Protein AF-A0A9W7FJP4-F1 (afdb_monomer)

Solvent-accessible surface area (backbone atoms only — not comparable to full-atom values): 5007 Å² total; per-residue (Å²): 140,79,92,81,73,87,76,72,90,68,75,75,84,52,37,49,10,77,63,79,62,45,59,71,8,76,38,59,41,89,75,46,60,74,55,30,15,63,46,72,65,43,46,59,68,36,35,80,70,43,52,66,56,39,63,56,51,61,66,51,74,81,70,70,77,76,73,70,93,73,76,76,72,85,81,80,127

Structure (mmCIF, N/CA/C/O backbone):
data_AF-A0A9W7FJP4-F1
#
_entry.id   AF-A0A9W7FJP4-F1
#
loop_
_atom_site.group_PDB
_atom_site.id
_atom_site.type_symbol
_atom_site.label_atom_id
_atom_site.label_alt_id
_atom_site.label_comp_id
_atom_site.label_asym_id
_atom_site.label_entity_id
_atom_site.label_seq_id
_atom_site.pdbx_PDB_ins_code
_atom_site.Cartn_x
_atom_site.Cartn_y
_atom_site.Cartn_z
_atom_site.occupancy
_atom_site.B_iso_or_equiv
_atom_site.auth_seq_id
_atom_site.auth_comp_id
_atom_site.auth_asym_id
_atom_site.auth_atom_id
_atom_site.pdbx_PDB_model_num
ATOM 1 N N . MET A 1 1 ? -3.909 -23.513 -41.652 1.00 45.19 1 MET A N 1
ATOM 2 C CA . MET A 1 1 ? -2.820 -22.787 -40.953 1.00 45.19 1 MET A CA 1
ATOM 3 C C . MET A 1 1 ? -3.247 -21.319 -40.957 1.00 45.19 1 MET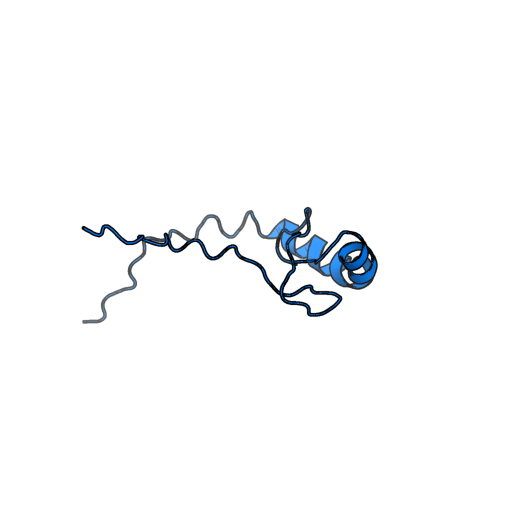 A C 1
ATOM 5 O O . MET A 1 1 ? -3.504 -20.831 -42.039 1.00 45.19 1 MET A O 1
ATOM 9 N N . ALA A 1 2 ? -3.533 -20.597 -39.875 1.00 44.59 2 ALA A N 1
ATOM 10 C CA . ALA A 1 2 ? -2.982 -20.608 -38.530 1.00 44.59 2 ALA A CA 1
ATOM 11 C C . ALA A 1 2 ? -4.068 -20.292 -37.480 1.00 44.59 2 ALA A C 1
ATOM 13 O O . ALA A 1 2 ? -4.862 -19.369 -37.643 1.00 44.59 2 ALA A O 1
ATOM 14 N N . ALA A 1 3 ? -4.070 -21.052 -36.386 1.00 56.75 3 ALA A N 1
ATOM 15 C CA . ALA A 1 3 ? -4.774 -20.700 -35.162 1.00 56.75 3 ALA A CA 1
ATOM 16 C C . ALA A 1 3 ? -3.874 -19.753 -34.358 1.00 56.75 3 ALA A C 1
ATOM 18 O O . ALA A 1 3 ? -2.988 -20.196 -33.628 1.00 56.75 3 ALA A O 1
ATOM 19 N N . SER A 1 4 ? -4.068 -18.445 -34.515 1.00 54.53 4 SER A N 1
ATOM 20 C CA . SER A 1 4 ? -3.253 -17.442 -33.826 1.00 54.53 4 SER A CA 1
ATOM 21 C C . SER A 1 4 ? -4.038 -16.788 -32.692 1.00 54.53 4 SER A C 1
ATOM 23 O O . SER A 1 4 ? -4.624 -15.724 -32.836 1.00 54.53 4 SER A O 1
ATOM 25 N N . LYS A 1 5 ? -3.984 -17.472 -31.544 1.00 55.50 5 LYS A N 1
ATOM 26 C CA . LYS A 1 5 ? -3.907 -16.900 -30.191 1.00 55.50 5 LYS A CA 1
ATOM 27 C C . LYS A 1 5 ? -5.061 -15.970 -29.761 1.00 55.50 5 LYS A C 1
ATOM 29 O O . LYS A 1 5 ? -4.965 -14.747 -29.799 1.00 55.50 5 LYS A O 1
ATOM 34 N N . LEU A 1 6 ? -6.095 -16.576 -29.172 1.00 57.69 6 LEU A N 1
ATOM 35 C CA . LEU A 1 6 ? -6.906 -15.919 -28.145 1.00 57.69 6 LEU A CA 1
ATOM 36 C C . LEU A 1 6 ? -5.981 -15.559 -26.969 1.00 57.69 6 LEU A C 1
ATOM 38 O O . LEU A 1 6 ? -5.650 -16.412 -26.145 1.00 57.69 6 LEU A O 1
ATOM 42 N N . HIS A 1 7 ? -5.524 -14.311 -26.895 1.00 57.16 7 HIS A N 1
ATOM 43 C CA . HIS A 1 7 ? -4.966 -13.780 -25.657 1.00 57.16 7 HIS A CA 1
ATOM 44 C C . HIS A 1 7 ? -6.146 -13.515 -24.724 1.00 57.16 7 HIS A C 1
ATOM 46 O O . HIS A 1 7 ? -6.821 -12.494 -24.827 1.00 57.16 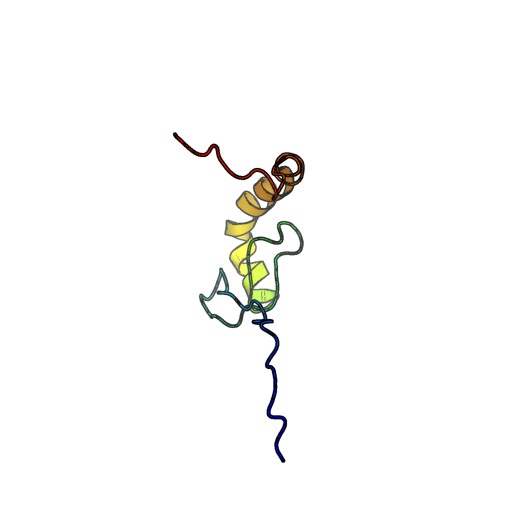7 HIS A O 1
ATOM 52 N N . GLY A 1 8 ? -6.434 -14.493 -23.862 1.00 51.06 8 GLY A N 1
ATOM 53 C CA . GLY A 1 8 ? -7.385 -14.341 -22.770 1.00 51.06 8 GLY A CA 1
ATOM 54 C C . GLY A 1 8 ? -7.090 -13.053 -22.006 1.00 51.06 8 GLY A C 1
ATOM 55 O O . GLY A 1 8 ? -5.946 -12.778 -21.648 1.00 51.06 8 GLY A O 1
ATOM 56 N N . ILE A 1 9 ? -8.137 -12.259 -21.811 1.00 62.19 9 ILE A N 1
ATOM 57 C CA . ILE A 1 9 ? -8.144 -10.921 -21.223 1.00 62.19 9 ILE A CA 1
ATOM 58 C C . ILE A 1 9 ? -7.874 -11.036 -19.714 1.00 62.19 9 ILE A C 1
ATOM 60 O O . ILE A 1 9 ? -8.731 -10.776 -18.881 1.00 62.19 9 ILE A O 1
ATOM 64 N N . PHE A 1 10 ? -6.681 -11.480 -19.338 1.00 54.16 10 PHE A N 1
ATOM 65 C CA . PHE A 1 10 ? -6.196 -11.434 -17.966 1.00 54.16 10 PHE A CA 1
ATOM 66 C C . PHE A 1 10 ? -5.039 -10.451 -17.940 1.00 54.16 10 PHE A C 1
ATOM 68 O O . PHE A 1 10 ? -3.870 -10.830 -17.880 1.00 54.16 10 PHE A O 1
ATOM 75 N N . ALA A 1 11 ? -5.375 -9.161 -18.022 1.00 57.03 11 ALA A N 1
ATOM 76 C CA . ALA A 1 11 ? -4.446 -8.111 -17.649 1.00 57.03 11 ALA A CA 1
ATOM 77 C C . ALA A 1 11 ? -4.002 -8.407 -16.212 1.00 57.03 11 ALA A C 1
ATOM 79 O O . ALA A 1 11 ? -4.788 -8.275 -15.272 1.00 57.03 11 ALA A O 1
ATOM 80 N N . ALA A 1 12 ? -2.765 -8.883 -16.044 1.00 58.41 12 ALA A N 1
ATOM 81 C CA . ALA A 1 12 ? -2.146 -8.988 -14.736 1.00 58.41 12 ALA A CA 1
ATOM 82 C C . ALA A 1 12 ? -2.257 -7.598 -14.112 1.00 58.41 12 ALA A C 1
ATOM 84 O O . ALA A 1 12 ? -1.640 -6.660 -14.610 1.00 58.41 12 ALA A O 1
ATOM 85 N N . SER A 1 13 ? -3.115 -7.460 -13.098 1.00 61.59 13 SER A N 1
ATOM 86 C CA . SER A 1 13 ? -3.466 -6.193 -12.458 1.00 61.59 13 SER A CA 1
ATOM 87 C C . SER A 1 13 ? -2.251 -5.650 -11.704 1.00 61.59 13 SER A C 1
ATOM 89 O O . SER A 1 13 ? -2.156 -5.779 -10.480 1.00 61.59 13 SER A O 1
ATOM 91 N N . GLN A 1 14 ? -1.272 -5.153 -12.445 1.00 68.38 14 GLN A N 1
ATOM 92 C CA . GLN A 1 14 ? -0.170 -4.372 -11.924 1.00 68.38 14 GLN A CA 1
ATOM 93 C C . GLN A 1 14 ? -0.685 -2.947 -11.823 1.00 68.38 14 GLN A C 1
ATOM 95 O O . GLN A 1 14 ? -1.347 -2.453 -12.734 1.00 68.38 14 GLN A O 1
ATOM 100 N N . GLY A 1 15 ? -0.487 -2.341 -10.662 1.00 83.56 15 GLY A N 1
ATOM 101 C CA . GLY A 1 15 ? -0.891 -0.963 -10.430 1.00 83.56 15 GLY A CA 1
ATOM 102 C C . GLY A 1 15 ? 0.281 -0.142 -9.938 1.00 83.56 15 GLY A C 1
ATOM 103 O O . GLY A 1 15 ? 1.418 -0.610 -9.872 1.00 83.56 15 GLY A O 1
ATOM 104 N N . ASN A 1 16 ? -0.009 1.096 -9.573 1.00 91.50 16 ASN A N 1
ATOM 105 C CA . ASN A 1 16 ? 1.009 2.019 -9.111 1.00 91.50 16 ASN A CA 1
ATOM 106 C C . ASN A 1 16 ? 1.370 1.760 -7.649 1.00 91.50 16 ASN A C 1
ATOM 108 O O . ASN A 1 16 ? 0.516 1.511 -6.796 1.00 91.50 16 ASN A O 1
ATOM 112 N N . CYS A 1 17 ? 2.662 1.833 -7.359 1.00 92.81 17 CYS A N 1
ATOM 113 C CA . CYS A 1 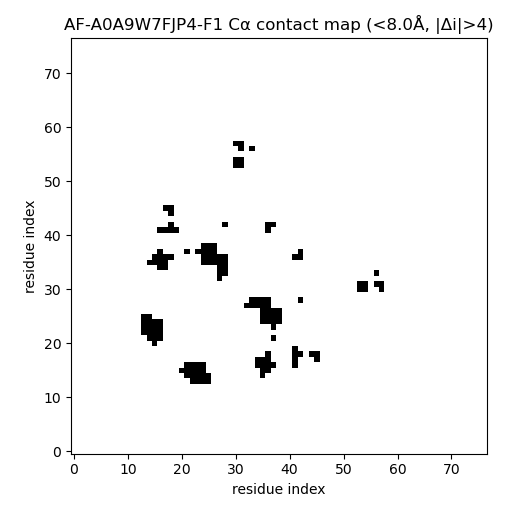17 ? 3.171 1.789 -6.005 1.00 92.81 17 CYS A CA 1
ATOM 114 C C . CYS A 1 17 ? 2.790 3.075 -5.276 1.00 92.81 17 CYS A C 1
ATOM 116 O O . CYS A 1 17 ? 3.151 4.160 -5.722 1.00 92.81 17 CYS A O 1
ATOM 118 N N . GLU A 1 18 ? 2.146 2.955 -4.118 1.00 90.06 18 GLU A N 1
ATOM 119 C CA . GLU A 1 18 ? 1.760 4.113 -3.296 1.00 90.06 18 GLU A CA 1
ATOM 120 C C . GLU A 1 18 ? 2.972 4.950 -2.857 1.00 90.06 18 GLU A C 1
ATOM 122 O O . GLU A 1 18 ? 2.869 6.159 -2.697 1.00 90.06 18 GLU A O 1
ATOM 127 N N . TYR A 1 19 ? 4.130 4.310 -2.664 1.00 92.56 19 TYR A N 1
ATOM 128 C CA . TYR A 1 19 ? 5.328 4.997 -2.184 1.00 92.56 19 TYR A CA 1
ATOM 129 C C . TYR A 1 19 ? 6.128 5.669 -3.304 1.00 92.56 19 TYR A C 1
ATOM 131 O O . TYR A 1 19 ? 6.506 6.827 -3.184 1.00 92.56 19 TYR A O 1
ATOM 139 N N . CYS A 1 20 ? 6.428 4.931 -4.376 1.00 90.19 20 CYS A N 1
ATOM 140 C CA . CYS A 1 20 ? 7.354 5.384 -5.418 1.00 90.19 20 CYS A CA 1
ATOM 141 C C . CYS A 1 20 ? 6.685 5.672 -6.769 1.00 90.19 20 CYS A C 1
ATOM 143 O 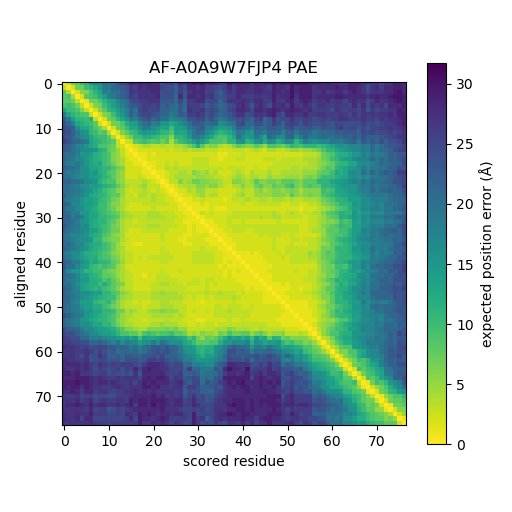O . CYS A 1 20 ? 7.388 5.950 -7.735 1.00 90.19 20 CYS A O 1
ATOM 145 N N . GLY A 1 21 ? 5.356 5.556 -6.870 1.00 88.38 21 GLY A N 1
ATOM 146 C CA . GLY A 1 21 ? 4.557 5.898 -8.057 1.00 88.38 21 GLY A CA 1
ATOM 147 C C . GLY A 1 21 ? 4.662 4.927 -9.238 1.00 88.38 21 GLY A C 1
ATOM 148 O O . GLY A 1 21 ? 3.839 4.962 -10.150 1.00 88.38 21 GLY A O 1
ATOM 149 N N . LYS A 1 22 ? 5.641 4.025 -9.214 1.00 88.94 22 LYS A N 1
ATOM 150 C CA . LYS A 1 22 ? 5.939 3.082 -10.295 1.00 88.94 22 LYS A CA 1
ATOM 151 C C . LYS A 1 22 ? 4.798 2.098 -10.559 1.00 88.94 22 LYS A C 1
ATOM 153 O O . LYS A 1 22 ? 4.261 1.515 -9.620 1.00 88.94 22 LYS A O 1
ATOM 158 N N . ASP A 1 23 ? 4.496 1.865 -11.829 1.00 86.31 23 ASP A N 1
ATOM 159 C CA . ASP A 1 23 ? 3.391 1.044 -12.359 1.00 86.31 23 ASP A CA 1
ATOM 160 C C . ASP A 1 23 ? 3.617 -0.481 -12.288 1.00 86.31 23 ASP A C 1
ATOM 162 O O . ASP A 1 23 ? 2.737 -1.268 -12.630 1.00 86.31 23 ASP A O 1
ATOM 166 N N . TYR A 1 24 ? 4.765 -0.926 -11.772 1.00 86.38 24 TYR A N 1
ATOM 167 C CA . TYR A 1 24 ? 5.092 -2.346 -11.606 1.00 86.38 24 TYR A CA 1
ATOM 168 C C . TYR A 1 24 ? 4.792 -2.889 -10.199 1.00 86.38 24 TYR A C 1
ATOM 170 O O . TYR A 1 24 ? 5.456 -3.815 -9.717 1.00 86.38 24 TYR A O 1
ATOM 178 N N . ALA A 1 25 ? 3.840 -2.306 -9.468 1.00 90.25 25 ALA A N 1
ATOM 179 C CA . ALA A 1 25 ? 3.536 -2.780 -8.125 1.00 90.25 25 ALA A CA 1
ATOM 180 C C . ALA A 1 25 ? 2.831 -4.145 -8.168 1.00 90.25 25 ALA A C 1
ATOM 182 O O . ALA A 1 25 ? 1.677 -4.276 -8.573 1.00 90.25 25 ALA A O 1
ATOM 183 N N . LYS A 1 26 ? 3.551 -5.174 -7.707 1.00 88.06 26 LYS A N 1
ATOM 184 C CA . LYS A 1 26 ? 3.107 -6.580 -7.705 1.00 88.06 26 LYS A CA 1
ATOM 185 C C . LYS A 1 26 ? 2.569 -7.040 -6.355 1.00 88.06 26 LYS A C 1
ATOM 187 O O . LYS A 1 26 ? 1.957 -8.103 -6.261 1.00 88.06 26 LYS A O 1
ATOM 192 N N . LYS A 1 27 ? 2.850 -6.299 -5.280 1.00 88.38 27 LYS A N 1
ATOM 193 C CA . LYS A 1 27 ? 2.524 -6.703 -3.909 1.00 88.38 27 LYS A CA 1
ATOM 194 C C . LYS A 1 27 ? 1.370 -5.863 -3.393 1.00 88.38 27 LYS A C 1
ATOM 196 O O . LYS A 1 27 ? 1.449 -4.644 -3.386 1.00 88.38 27 LYS A O 1
ATOM 201 N N . ARG A 1 28 ? 0.315 -6.513 -2.908 1.00 90.12 28 ARG A N 1
ATOM 202 C CA . ARG A 1 28 ? -0.779 -5.847 -2.190 1.00 90.12 28 ARG A CA 1
ATOM 203 C C . ARG A 1 28 ? -0.507 -5.856 -0.694 1.00 90.12 28 ARG A C 1
ATOM 205 O O . ARG A 1 28 ? 0.093 -6.799 -0.175 1.00 90.12 28 ARG A O 1
ATOM 212 N N . CYS A 1 29 ? -0.991 -4.838 0.009 1.00 90.56 29 CYS A N 1
ATOM 213 C CA . CYS A 1 29 ? -1.009 -4.852 1.467 1.00 90.56 29 CYS A CA 1
ATOM 214 C C . CYS A 1 29 ? -1.797 -6.071 1.975 1.00 90.56 29 CYS A C 1
ATOM 216 O O . CYS A 1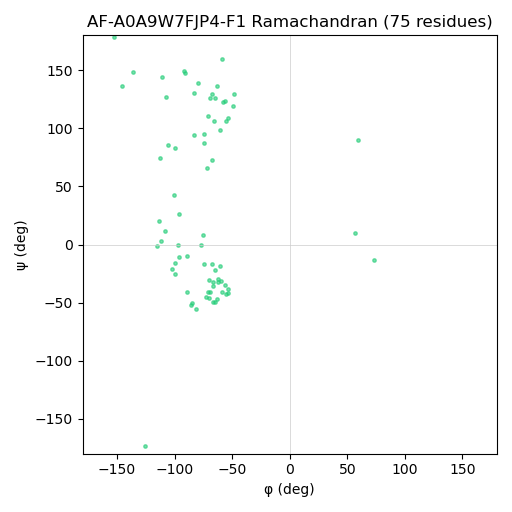 29 ? -2.979 -6.214 1.670 1.00 90.56 29 CYS A O 1
ATOM 218 N N . GLY A 1 30 ? -1.180 -6.930 2.791 1.00 86.31 30 GLY A N 1
ATOM 219 C CA . GLY A 1 30 ? -1.857 -8.116 3.337 1.00 86.31 30 GLY A CA 1
ATOM 220 C C . GLY A 1 30 ? -3.024 -7.787 4.278 1.00 86.31 30 GLY A C 1
ATOM 221 O O . GLY A 1 30 ? -3.921 -8.606 4.452 1.00 86.31 30 GLY A O 1
ATOM 222 N N . GLY A 1 31 ? -3.032 -6.583 4.863 1.00 86.88 31 GLY A N 1
ATOM 223 C CA . GLY A 1 31 ? -4.057 -6.146 5.809 1.00 86.88 31 GLY A CA 1
ATOM 224 C C . GLY A 1 31 ? -5.337 -5.643 5.146 1.00 86.88 31 GLY A C 1
ATOM 225 O O . GLY A 1 31 ? -6.413 -6.123 5.478 1.00 86.88 31 GLY A O 1
ATOM 226 N N . CYS A 1 32 ? -5.227 -4.661 4.249 1.00 88.75 32 CYS A N 1
ATOM 227 C CA . CYS A 1 32 ? -6.385 -4.038 3.601 1.00 88.75 32 CYS A CA 1
ATOM 228 C C . CYS A 1 32 ? -6.617 -4.523 2.167 1.00 88.75 32 CYS A C 1
ATOM 230 O O . CYS A 1 32 ? -7.719 -4.37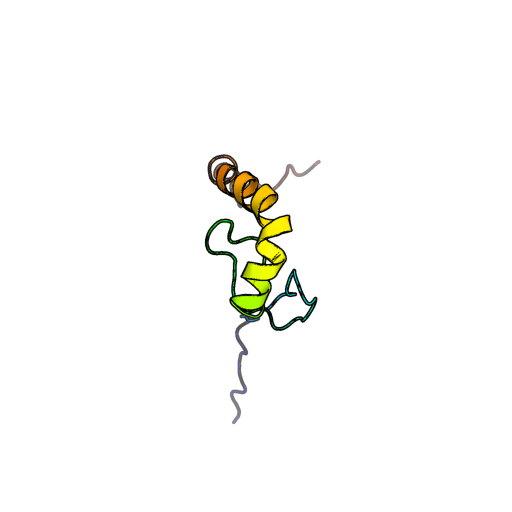6 1.661 1.00 88.75 32 CYS A O 1
ATOM 232 N N . ARG A 1 33 ? -5.591 -5.073 1.500 1.00 86.88 33 ARG A N 1
ATOM 233 C CA . ARG A 1 33 ? -5.596 -5.479 0.080 1.00 86.88 33 ARG A CA 1
ATOM 234 C C . ARG A 1 33 ? -5.956 -4.371 -0.922 1.00 86.88 33 ARG A C 1
ATOM 236 O O . ARG A 1 33 ? -6.115 -4.672 -2.102 1.00 86.88 33 ARG A O 1
ATOM 243 N N . VAL A 1 34 ? -6.023 -3.118 -0.461 1.00 86.19 34 VAL A N 1
ATOM 244 C CA . VAL A 1 34 ? -6.339 -1.930 -1.268 1.00 86.19 34 VAL A CA 1
ATOM 245 C C . VAL A 1 34 ? -5.083 -1.376 -1.940 1.00 86.19 34 VAL A C 1
ATOM 24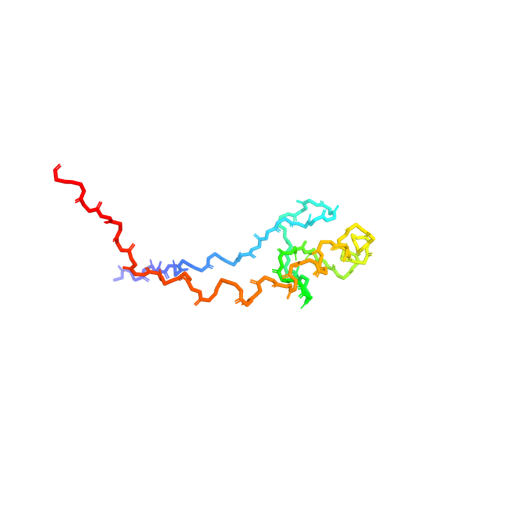7 O O . VAL A 1 34 ? -5.062 -1.214 -3.152 1.00 86.19 34 VAL A O 1
ATOM 250 N N . MET A 1 35 ? -4.020 -1.128 -1.168 1.00 87.94 35 MET A N 1
ATOM 251 C CA . MET A 1 35 ? -2.820 -0.461 -1.687 1.00 87.94 35 MET A CA 1
ATOM 252 C C . MET A 1 35 ? -1.790 -1.445 -2.230 1.00 87.94 35 MET A C 1
ATOM 254 O O . MET A 1 35 ? -1.642 -2.571 -1.731 1.00 87.94 35 MET A O 1
ATOM 258 N N . LEU A 1 36 ? -1.078 -0.984 -3.256 1.00 92.00 36 LEU A N 1
ATOM 259 C CA . LEU A 1 36 ? -0.065 -1.721 -3.992 1.00 92.00 36 LEU A CA 1
ATOM 260 C C . LEU A 1 36 ? 1.328 -1.146 -3.722 1.00 92.00 36 LEU A C 1
ATOM 262 O O . LEU A 1 36 ? 1.519 0.064 -3.599 1.00 92.00 36 LEU A O 1
ATOM 266 N N . TYR A 1 37 ? 2.310 -2.038 -3.664 1.00 92.94 37 TYR A N 1
ATOM 267 C CA . TYR A 1 37 ? 3.716 -1.728 -3.465 1.00 92.94 37 TYR A CA 1
ATOM 268 C C . TYR A 1 37 ? 4.588 -2.543 -4.420 1.00 92.94 37 TYR A C 1
ATOM 270 O O . TYR A 1 37 ? 4.283 -3.693 -4.755 1.00 92.94 37 TYR A O 1
ATOM 278 N N . CYS A 1 38 ? 5.713 -1.963 -4.832 1.00 92.62 38 CYS A N 1
ATOM 279 C CA . CYS A 1 38 ? 6.732 -2.688 -5.588 1.00 92.62 38 CYS A CA 1
ATOM 280 C C . CYS A 1 38 ? 7.325 -3.835 -4.758 1.00 92.62 38 CYS A C 1
ATOM 282 O O . CYS A 1 38 ? 7.455 -4.957 -5.242 1.00 92.62 38 CYS A O 1
ATOM 284 N N . ASN A 1 39 ? 7.683 -3.549 -3.503 1.00 91.06 39 ASN A N 1
ATOM 285 C CA . ASN A 1 39 ? 8.386 -4.463 -2.610 1.00 91.06 39 ASN A CA 1
ATOM 286 C C . ASN A 1 39 ? 8.070 -4.170 -1.128 1.00 91.06 39 ASN A C 1
ATOM 288 O O . ASN A 1 39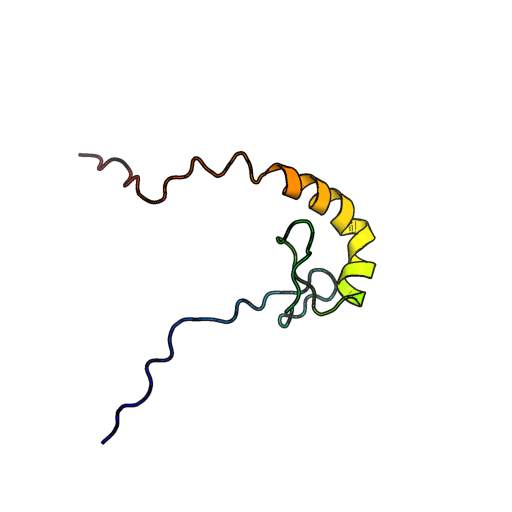 ? 7.322 -3.246 -0.794 1.00 91.06 39 ASN A O 1
ATOM 292 N N . ALA A 1 40 ? 8.646 -4.978 -0.232 1.00 90.88 40 ALA A N 1
ATOM 293 C CA . ALA A 1 40 ? 8.459 -4.826 1.209 1.00 90.88 40 ALA A CA 1
ATOM 294 C C . ALA A 1 40 ? 8.996 -3.484 1.735 1.00 90.88 40 ALA A C 1
ATOM 296 O O . ALA A 1 40 ? 8.414 -2.920 2.658 1.00 90.88 40 ALA A O 1
ATOM 297 N N . GLU A 1 41 ? 10.057 -2.941 1.142 1.00 92.75 41 GLU A N 1
ATOM 298 C CA . GLU A 1 41 ? 10.634 -1.656 1.545 1.00 92.75 41 GLU A CA 1
ATOM 299 C C . GLU A 1 41 ? 9.656 -0.508 1.300 1.00 92.75 41 GLU A C 1
ATOM 301 O O . GLU A 1 41 ? 9.338 0.227 2.232 1.00 92.75 41 GLU A O 1
ATOM 306 N N . CYS A 1 42 ? 9.073 -0.434 0.099 1.00 93.06 42 CYS A N 1
ATOM 307 C CA . CYS A 1 42 ? 8.041 0.548 -0.238 1.00 93.06 42 CYS A CA 1
ATOM 308 C C . CYS A 1 42 ? 6.865 0.479 0.747 1.00 93.06 42 CYS A C 1
ATOM 310 O O . CYS A 1 42 ? 6.398 1.510 1.225 1.00 93.06 42 CYS A O 1
ATOM 312 N N . SER A 1 43 ? 6.431 -0.734 1.111 1.00 91.56 43 SER A N 1
ATOM 313 C CA . SER A 1 43 ? 5.350 -0.910 2.088 1.00 91.56 43 SER A CA 1
ATOM 314 C C . SER A 1 43 ? 5.736 -0.459 3.501 1.00 91.56 43 SER A C 1
ATOM 316 O O . SER A 1 43 ? 4.906 0.109 4.204 1.00 91.56 43 SER A O 1
ATOM 318 N N . LYS A 1 44 ? 6.994 -0.660 3.923 1.00 92.19 44 LYS A N 1
ATOM 319 C CA . LYS A 1 44 ? 7.496 -0.240 5.242 1.00 92.19 44 LYS A CA 1
ATOM 320 C C . LYS A 1 44 ? 7.629 1.276 5.336 1.00 92.19 44 LYS A C 1
ATOM 322 O O . LYS A 1 44 ? 7.271 1.843 6.366 1.00 92.19 44 LYS A O 1
ATOM 327 N N . VAL A 1 45 ? 8.111 1.931 4.279 1.00 93.38 45 VAL A N 1
ATOM 328 C CA . VAL A 1 45 ? 8.240 3.394 4.265 1.00 93.38 45 VAL A CA 1
ATOM 329 C C . VAL A 1 45 ? 6.860 4.050 4.218 1.00 93.38 45 VAL A C 1
ATOM 331 O O . VAL A 1 45 ? 6.566 4.914 5.047 1.00 93.38 45 VAL A O 1
ATOM 334 N N . ALA A 1 46 ? 5.972 3.569 3.341 1.00 91.00 46 ALA A N 1
ATOM 335 C CA . ALA A 1 46 ? 4.587 4.031 3.288 1.00 91.00 46 ALA A CA 1
ATOM 336 C C . ALA A 1 46 ? 3.768 3.645 4.531 1.00 91.00 46 ALA A C 1
ATOM 338 O O . ALA A 1 46 ? 2.737 4.253 4.789 1.00 91.00 46 ALA A O 1
ATOM 339 N N . TRP A 1 47 ? 4.208 2.690 5.361 1.00 91.44 47 TRP A N 1
ATOM 340 C CA . TRP A 1 47 ? 3.439 2.233 6.525 1.00 91.44 47 TRP A CA 1
ATOM 341 C C . TRP A 1 47 ? 3.063 3.364 7.486 1.00 91.44 47 TRP A C 1
ATOM 343 O O . TRP A 1 47 ? 1.974 3.342 8.060 1.00 91.44 47 TRP A O 1
ATOM 353 N N . LYS A 1 48 ? 3.925 4.376 7.651 1.00 89.94 48 LYS A N 1
ATOM 354 C CA . LYS A 1 48 ? 3.653 5.518 8.542 1.00 89.94 48 LYS A CA 1
ATOM 355 C C . LYS A 1 48 ? 2.371 6.262 8.149 1.00 89.94 48 LYS A C 1
ATOM 357 O O . LYS A 1 48 ? 1.590 6.622 9.031 1.00 89.94 48 LYS A O 1
ATOM 362 N N . THR A 1 49 ? 2.137 6.448 6.851 1.00 90.00 49 THR A N 1
ATOM 363 C CA . THR A 1 49 ? 0.942 7.109 6.306 1.00 90.00 49 THR A CA 1
ATOM 364 C C . THR A 1 49 ? -0.188 6.104 6.064 1.00 90.00 49 THR A C 1
ATOM 366 O O . THR A 1 49 ? -1.327 6.347 6.463 1.00 90.00 49 THR A O 1
ATOM 369 N N . HIS A 1 50 ? 0.134 4.919 5.542 1.00 91.50 50 HIS A N 1
ATOM 370 C CA . HIS A 1 50 ? -0.818 3.860 5.214 1.00 91.50 50 HIS A CA 1
ATOM 371 C C . HIS A 1 50 ? -1.511 3.236 6.439 1.00 91.50 50 HIS A C 1
ATOM 373 O O . HIS A 1 50 ? -2.671 2.838 6.357 1.00 91.50 50 HIS A O 1
ATOM 379 N N . LYS A 1 51 ? -0.854 3.145 7.606 1.00 91.19 51 LYS A N 1
ATOM 380 C CA . LYS A 1 51 ? -1.370 2.436 8.802 1.00 91.19 51 LYS A CA 1
ATOM 381 C C . LYS A 1 51 ? -2.762 2.897 9.238 1.00 91.19 51 LYS A C 1
ATOM 383 O O . LYS A 1 51 ? -3.560 2.069 9.684 1.00 91.19 51 LYS A O 1
ATOM 388 N N . LYS A 1 52 ? -3.044 4.201 9.155 1.00 90.12 52 LYS A N 1
ATOM 389 C CA . LYS A 1 52 ? -4.346 4.772 9.541 1.00 90.12 52 LYS A CA 1
ATOM 390 C C . LYS A 1 52 ? -5.447 4.285 8.597 1.00 90.12 52 LYS A C 1
ATOM 392 O O . LYS A 1 52 ? -6.445 3.744 9.066 1.00 90.12 52 LYS A O 1
ATOM 397 N N . GLU A 1 53 ? -5.214 4.384 7.293 1.00 88.31 53 GLU A N 1
ATOM 398 C CA . GLU A 1 53 ? -6.161 3.957 6.257 1.00 88.31 53 GLU A CA 1
ATOM 399 C C . GLU A 1 53 ? -6.314 2.431 6.219 1.00 88.31 53 GLU A C 1
ATOM 401 O O . GLU A 1 53 ? -7.430 1.915 6.203 1.00 88.31 53 GLU A O 1
ATOM 406 N N . CYS A 1 54 ? -5.213 1.688 6.365 1.00 90.44 54 CYS A N 1
ATOM 407 C CA . CYS A 1 54 ? -5.210 0.228 6.441 1.00 90.44 54 CYS A CA 1
ATOM 408 C C . CYS A 1 54 ? -6.162 -0.306 7.521 1.00 90.44 54 CYS A C 1
ATOM 410 O O . CYS A 1 54 ? -6.889 -1.277 7.304 1.00 90.44 54 CYS A O 1
ATOM 412 N N . LYS A 1 55 ? -6.183 0.342 8.695 1.00 88.19 55 LYS A N 1
ATOM 413 C CA . LYS A 1 55 ? -7.076 -0.020 9.806 1.00 88.19 55 LYS A CA 1
ATOM 414 C C . LYS A 1 55 ? -8.545 0.299 9.522 1.00 88.19 55 LYS A C 1
ATOM 416 O O . LYS A 1 55 ? -9.408 -0.399 10.050 1.00 88.19 55 LYS A O 1
ATOM 421 N N . LYS A 1 56 ? -8.834 1.330 8.722 1.00 85.94 56 LYS A N 1
ATOM 422 C CA . LYS A 1 56 ? -10.204 1.683 8.318 1.00 85.94 56 LYS A CA 1
ATOM 423 C C . LYS A 1 56 ? -10.750 0.672 7.310 1.00 85.94 56 LYS A C 1
ATOM 425 O O . LYS A 1 56 ? -11.855 0.172 7.499 1.00 85.94 56 LYS A O 1
ATOM 430 N N . SER A 1 57 ? -9.956 0.291 6.306 1.00 76.94 57 SER A N 1
ATOM 431 C CA . SER A 1 57 ? -10.391 -0.633 5.246 1.00 76.94 57 SER A CA 1
ATOM 432 C C . SER A 1 57 ? -10.764 -2.029 5.756 1.00 76.94 57 SER A C 1
ATOM 434 O O . SER A 1 57 ? -11.659 -2.656 5.199 1.00 76.94 57 SER A O 1
ATOM 436 N N . LYS A 1 58 ? -10.150 -2.506 6.849 1.00 64.12 58 LYS A N 1
ATOM 437 C CA . LYS A 1 58 ? -10.495 -3.801 7.472 1.00 64.12 58 LYS A CA 1
ATOM 438 C C . LYS A 1 58 ? -11.948 -3.897 7.955 1.00 64.12 58 LYS A C 1
ATOM 440 O O . LYS A 1 58 ? -12.424 -4.999 8.195 1.00 64.12 58 LYS A O 1
ATOM 445 N N . LYS A 1 59 ? -12.637 -2.766 8.122 1.00 58.31 59 LYS A N 1
ATOM 446 C CA . LYS A 1 59 ? -14.005 -2.715 8.651 1.00 58.31 59 LYS A CA 1
ATOM 447 C C . LYS A 1 59 ? -15.081 -2.819 7.568 1.00 58.31 59 LYS A C 1
ATOM 449 O O . LYS A 1 59 ? -16.245 -2.970 7.911 1.00 58.31 59 LYS A O 1
ATOM 454 N N . ASN A 1 60 ? -14.715 -2.745 6.285 1.00 54.34 60 ASN A N 1
ATOM 455 C CA . ASN A 1 60 ? -15.698 -2.593 5.209 1.00 54.34 60 ASN A CA 1
ATOM 456 C C . ASN A 1 60 ? -16.105 -3.905 4.514 1.00 54.34 60 ASN A C 1
ATOM 458 O O . ASN A 1 60 ? -16.946 -3.900 3.622 1.00 54.34 60 ASN A O 1
ATOM 462 N N . THR A 1 61 ? -15.546 -5.046 4.923 1.00 54.38 61 THR A N 1
ATOM 463 C CA . THR A 1 61 ? -15.877 -6.344 4.311 1.00 54.38 61 THR A CA 1
ATOM 464 C C . THR A 1 61 ? -17.258 -6.863 4.722 1.00 54.38 61 THR A C 1
ATOM 466 O O . THR A 1 61 ? -17.791 -7.739 4.055 1.00 54.38 61 THR A O 1
ATOM 469 N N . VAL A 1 62 ? -17.857 -6.324 5.791 1.00 53.09 62 VAL A N 1
ATOM 470 C CA . VAL A 1 62 ? -19.149 -6.808 6.318 1.00 53.09 62 VAL A CA 1
ATOM 471 C C . VAL A 1 62 ? -20.348 -5.993 5.802 1.00 53.09 62 VAL A C 1
ATOM 473 O O . VAL A 1 62 ? -21.482 -6.424 5.954 1.00 53.09 62 VAL A O 1
ATOM 476 N N . ALA A 1 63 ? -20.130 -4.843 5.148 1.00 54.16 63 ALA A N 1
ATOM 477 C CA . ALA A 1 63 ? -21.218 -4.005 4.619 1.00 54.16 63 ALA A CA 1
ATOM 478 C C . ALA A 1 63 ? -21.468 -4.192 3.106 1.00 54.16 63 ALA A C 1
ATOM 480 O O . ALA A 1 63 ? -22.589 -4.000 2.641 1.00 54.16 63 ALA A O 1
ATOM 481 N N . ILE A 1 64 ? -20.460 -4.619 2.333 1.00 55.00 64 ILE A N 1
ATOM 482 C CA . ILE A 1 64 ? -20.557 -4.845 0.875 1.00 55.00 64 ILE A CA 1
ATOM 483 C C . ILE A 1 64 ? -20.733 -6.346 0.562 1.00 55.00 64 ILE A C 1
ATOM 485 O O . ILE A 1 64 ? -20.101 -6.892 -0.334 1.00 55.00 64 ILE A O 1
ATOM 489 N N . MET A 1 65 ? -21.571 -7.048 1.326 1.00 46.59 65 MET A N 1
ATOM 490 C CA . MET A 1 65 ? -22.134 -8.346 0.910 1.00 46.59 65 MET A CA 1
ATOM 491 C C . MET A 1 65 ? -23.635 -8.248 0.572 1.00 46.59 65 MET A C 1
ATOM 493 O O . MET A 1 65 ? -24.271 -9.263 0.337 1.00 46.59 65 MET A O 1
ATOM 497 N N . ASN A 1 66 ? -24.181 -7.025 0.459 1.00 55.44 66 ASN A N 1
ATOM 498 C CA . ASN A 1 66 ? -25.537 -6.746 -0.043 1.00 55.44 66 ASN A CA 1
ATOM 499 C C . ASN A 1 66 ? -25.557 -5.971 -1.377 1.00 55.44 66 ASN A C 1
ATOM 501 O O . ASN A 1 66 ? -26.571 -5.361 -1.716 1.00 55.44 66 ASN A O 1
ATOM 505 N N . LEU A 1 67 ? -24.466 -5.978 -2.152 1.00 54.22 67 LEU A N 1
ATOM 506 C CA . LEU A 1 67 ? -24.522 -5.529 -3.546 1.00 54.22 67 LEU A CA 1
ATOM 507 C C . LEU A 1 67 ? -24.597 -6.754 -4.456 1.00 54.22 67 LEU A C 1
ATOM 509 O O . LEU A 1 67 ? -23.593 -7.257 -4.954 1.00 54.22 67 LEU A O 1
ATOM 513 N N . ASP A 1 68 ? -25.820 -7.250 -4.602 1.00 48.94 68 ASP A N 1
ATOM 514 C CA . ASP A 1 68 ? -26.193 -8.234 -5.609 1.00 48.94 68 ASP A CA 1
ATOM 515 C C . ASP A 1 68 ? -25.839 -7.702 -7.019 1.00 48.94 68 ASP A C 1
ATOM 517 O O . ASP A 1 68 ? -26.307 -6.621 -7.390 1.00 48.94 68 ASP A O 1
ATOM 521 N N . PRO A 1 69 ? -25.026 -8.415 -7.821 1.00 58.00 69 PRO A N 1
ATOM 522 C CA . PRO A 1 69 ? -24.631 -7.971 -9.158 1.00 58.00 69 PRO A CA 1
ATOM 523 C C . PRO A 1 69 ? -25.733 -8.123 -10.229 1.00 58.00 69 PRO A C 1
ATOM 525 O O . PRO A 1 69 ? -25.444 -7.926 -11.409 1.00 58.00 69 PRO A O 1
ATOM 528 N N . THR A 1 70 ? -26.982 -8.467 -9.875 1.00 56.03 70 THR A N 1
ATOM 529 C CA . THR A 1 70 ? -28.048 -8.789 -10.849 1.00 56.03 70 THR A CA 1
ATOM 530 C C . THR A 1 70 ? -29.238 -7.831 -10.879 1.00 56.03 70 THR A C 1
ATOM 532 O O . THR A 1 70 ? -30.109 -7.980 -11.742 1.00 56.03 70 THR A O 1
ATOM 535 N N . LYS A 1 71 ? -29.291 -6.788 -10.042 1.00 55.69 71 LYS A N 1
ATOM 536 C CA . LYS A 1 71 ? -30.390 -5.811 -10.122 1.00 55.69 71 LYS A CA 1
ATOM 537 C C . LYS A 1 71 ? -30.237 -4.878 -11.333 1.00 55.69 71 LYS A C 1
ATOM 539 O O . LYS A 1 71 ? -29.700 -3.779 -11.222 1.00 55.69 71 LYS A O 1
ATOM 544 N N . LYS A 1 72 ? -30.755 -5.307 -12.496 1.00 54.44 72 LYS A N 1
ATOM 545 C CA . LYS A 1 72 ? -31.127 -4.409 -13.604 1.00 54.44 72 LYS A CA 1
ATOM 546 C C . LYS A 1 72 ? -31.989 -3.285 -13.020 1.00 54.44 72 LYS A C 1
ATOM 548 O O . LYS A 1 72 ? -33.026 -3.555 -12.417 1.00 54.44 72 LYS A O 1
ATOM 553 N N . GLY A 1 73 ? -31.520 -2.046 -13.159 1.00 52.25 73 GLY A N 1
ATOM 554 C CA . GLY A 1 73 ? -32.258 -0.856 -12.738 1.00 52.25 73 GLY A CA 1
ATOM 555 C C . GLY A 1 73 ? -33.620 -0.752 -13.439 1.00 52.25 73 GLY A C 1
ATOM 556 O O . GLY A 1 73 ? -33.828 -1.391 -14.475 1.00 52.25 73 GLY A O 1
ATOM 557 N N . PRO A 1 74 ? -34.567 0.019 -12.879 1.00 58.94 74 PRO A N 1
ATOM 558 C CA . PRO A 1 74 ? -35.916 0.099 -13.417 1.00 58.94 74 PRO A CA 1
ATOM 559 C C . PRO A 1 74 ? -35.898 0.735 -14.812 1.00 58.94 74 PRO A C 1
ATOM 561 O O . PRO A 1 74 ? -35.379 1.831 -15.009 1.00 58.94 74 PRO A O 1
ATOM 564 N N . HIS A 1 75 ? -36.485 0.02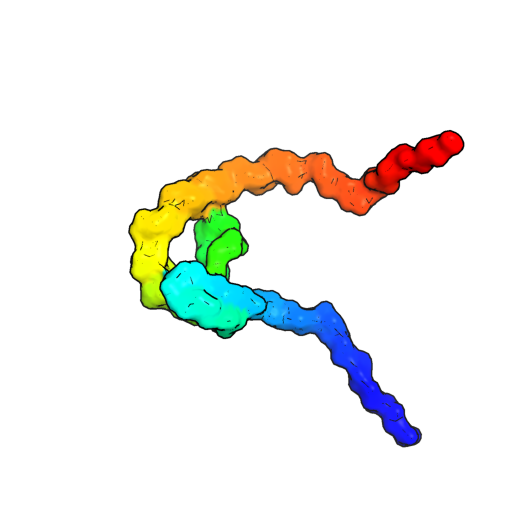5 -15.776 1.00 52.41 75 HIS A N 1
ATOM 565 C CA . HIS A 1 75 ? -36.832 0.550 -17.091 1.00 52.41 75 HIS A CA 1
ATOM 566 C C . HIS A 1 75 ? -37.913 1.616 -16.891 1.00 52.41 75 HIS A C 1
ATOM 568 O O . HIS A 1 75 ? -39.055 1.295 -16.557 1.00 52.41 75 HIS A O 1
ATOM 574 N N . MET A 1 76 ? -37.543 2.887 -17.037 1.00 46.47 76 MET A N 1
ATOM 575 C CA . MET A 1 76 ? -38.508 3.983 -17.071 1.00 46.47 76 MET A CA 1
ATOM 576 C C . MET A 1 76 ? -39.318 3.835 -18.367 1.00 46.47 76 MET A C 1
ATOM 578 O O . MET A 1 76 ? -38.744 3.537 -19.415 1.00 46.47 76 MET A O 1
ATOM 582 N N . LYS A 1 77 ? -40.646 3.871 -18.250 1.00 49.22 77 LYS A N 1
ATOM 583 C CA . LYS A 1 77 ? -41.582 3.757 -19.376 1.00 49.22 77 LYS A CA 1
ATOM 584 C C . LYS A 1 77 ? -41.625 5.056 -20.164 1.00 49.22 77 LYS A C 1
ATOM 586 O O . LYS A 1 77 ? -41.483 6.112 -19.507 1.00 49.22 77 LYS A O 1
#

Sequence (77 aa):
MAASKLHGIFAASQGNCEYCGKDYAKKRCGGCRVMLYCNAECSKVAWKTHKKECKKSKKNTVAIMNLDPTKKGPHMK

Secondary structure (DSSP, 8-state):
--------S-----B--TTT--S-B-EE-TTTS--EESSHHHHHHHHHHHHHHHHHHTTGGGTTT---TT-PPP---

Radius of gyration: 18.78 Å; Cα contacts (8 Å, |Δi|>4): 72; chains: 1; bounding box: 52×30×51 Å

pLDDT: mean 74.22, std 17.66, range [44.59, 93.38]

Foldseek 3Di:
DDPDDDPPPPPPCQQAAPQPRDSRFNDADPQQSPGTHNDPVSCVVCCVVCVVVSVVSNPCPVPPPPPDPPDDDDDDD

Organism: NCBI:txid1714387

Mean predicted aligned error: 13.69 Å

InterPro domains:
  IPR002893 Zinc finger, MYND-type [PF01753] (17-54)
  IPR002893 Zinc finger, MYND-type [PS01360] (17-54)
  IPR002893 Zinc finger, MYND-type [PS50865] (17-54)

Nearest PDB structures (foldseek):
  2odd-assembly1_A  TM=9.024E-01  e=2.416E-03  Homo sapiens
  2dan-assembly1_A  TM=7.147E-01  e=7.126E-04  Homo sapiens
  9de2-assembly1_A  TM=7.246E-01  e=1.483E-03  Homo sapiens
  6paf-assembly1_A  TM=8.211E-01  e=3.938E-03  Homo sapiens
  6cby-assembly2_B  TM=7.562E-01  e=3.347E-03  Homo sapiens